Protein AF-A0A1W1YMS5-F1 (afdb_monomer)

Radius of gyration: 21.5 Å; Cα contacts (8 Å, |Δi|>4): 76; chains: 1; bounding box: 49×35×72 Å

Foldseek 3Di:
DDVLLVVLLVVLVVQLVVQLVVQVVVVVVVCVVVVHDDDPVSNVLSNVLSVQSSVLSSVLSVVCPDPVNVVDDPLVSLVVSLVVNLVSQQVSQQVVVVHNDVVSNVVSSVVSVVVSVVVSVVVVVVVVVVVVVVVVVVVVVCCVPVVVVPD

Secondary structure (DSSP, 8-state):
--HHHHHHHHHHHHHHHHHHHHHHHHHHHHHHHH-PPPPHHHHHHHHHHHHHHHHHHHHHHHHTTSHHHHTS-HHHHHHHHHHHHHHHHHHHHHHHTTS--HHHHHHHHHHHHHHHHHHHHHHHHHHHHHHHHHHHHHHHHHHHHSTTS--

Structure (mmCIF, N/CA/C/O backbone):
data_AF-A0A1W1YMS5-F1
#
_entry.id   AF-A0A1W1YMS5-F1
#
loop_
_atom_site.group_PDB
_atom_site.id
_atom_site.type_symbol
_atom_site.label_atom_id
_atom_site.label_alt_id
_atom_site.label_comp_id
_atom_site.label_asym_id
_atom_site.label_entity_id
_atom_site.label_seq_id
_atom_site.pdbx_PDB_ins_code
_atom_site.Cartn_x
_atom_site.Cartn_y
_atom_site.Cartn_z
_atom_site.occupancy
_atom_site.B_iso_or_equiv
_atom_site.auth_seq_id
_atom_site.auth_comp_id
_atom_site.auth_asym_id
_atom_site.auth_atom_id
_atom_site.pdbx_PDB_model_num
ATOM 1 N N . MET A 1 1 ? -15.378 22.369 3.951 1.00 59.41 1 MET A N 1
ATOM 2 C CA . MET A 1 1 ? -14.786 21.009 3.946 1.00 59.41 1 MET A CA 1
ATOM 3 C C . MET A 1 1 ? -14.857 20.444 5.358 1.00 59.41 1 MET A C 1
ATOM 5 O O . MET A 1 1 ? -14.328 21.099 6.248 1.00 59.41 1 MET A O 1
ATOM 9 N N . SER A 1 2 ? -15.550 19.320 5.590 1.00 81.94 2 SER A N 1
ATOM 10 C CA . SER A 1 2 ? -15.732 18.787 6.953 1.00 81.94 2 SER A CA 1
ATOM 11 C C . SER A 1 2 ? -14.390 18.382 7.575 1.00 81.94 2 SER A C 1
ATOM 13 O O . SER A 1 2 ? -13.492 17.909 6.871 1.00 81.94 2 SER A O 1
ATOM 15 N N . ASP A 1 3 ? -14.238 18.533 8.892 1.00 84.00 3 ASP A N 1
ATOM 16 C CA . ASP A 1 3 ? -12.999 18.155 9.593 1.00 84.00 3 ASP A CA 1
ATOM 17 C C . ASP A 1 3 ? -12.674 16.664 9.456 1.00 84.00 3 ASP A C 1
ATOM 19 O O . ASP A 1 3 ? -11.514 16.252 9.499 1.00 84.00 3 ASP A O 1
ATOM 23 N N . MET A 1 4 ? -13.691 15.844 9.199 1.00 78.94 4 MET A N 1
ATOM 24 C CA . MET A 1 4 ? -13.514 14.432 8.881 1.00 78.94 4 MET A CA 1
ATOM 25 C C . MET A 1 4 ? -12.825 14.211 7.534 1.00 78.94 4 MET A C 1
ATOM 27 O O . MET A 1 4 ? -11.921 13.378 7.453 1.00 78.94 4 MET A O 1
ATOM 31 N N . LEU A 1 5 ? -13.209 14.964 6.498 1.00 83.50 5 LEU A N 1
ATOM 32 C CA . LEU A 1 5 ? -12.581 14.860 5.181 1.00 83.50 5 LEU A CA 1
ATOM 33 C C . LEU A 1 5 ? -11.106 15.270 5.259 1.00 83.50 5 LEU A C 1
ATOM 35 O O . LEU A 1 5 ? -10.246 14.559 4.747 1.00 83.50 5 LEU A O 1
ATOM 39 N N . LYS A 1 6 ? -10.806 16.351 5.992 1.00 84.56 6 LYS A N 1
ATOM 40 C CA . LYS A 1 6 ? -9.430 16.807 6.254 1.00 84.56 6 LYS A CA 1
ATOM 41 C C . LYS A 1 6 ? -8.579 15.715 6.906 1.00 84.56 6 LYS A C 1
ATOM 43 O O . LYS A 1 6 ? -7.479 15.443 6.435 1.00 84.56 6 LYS A O 1
ATOM 48 N N . LYS A 1 7 ? -9.093 15.047 7.948 1.00 87.00 7 LYS A N 1
ATOM 49 C CA . LYS A 1 7 ? -8.373 13.958 8.638 1.00 87.00 7 LYS A CA 1
ATOM 50 C C . LYS A 1 7 ? -8.102 12.761 7.722 1.00 87.00 7 LYS A C 1
ATOM 52 O O . LYS A 1 7 ? -7.018 12.186 7.786 1.00 87.00 7 LYS A O 1
ATOM 57 N N . ASN A 1 8 ? -9.059 12.385 6.875 1.00 85.81 8 ASN A N 1
ATOM 58 C CA . ASN A 1 8 ? -8.879 11.268 5.944 1.00 85.81 8 ASN A CA 1
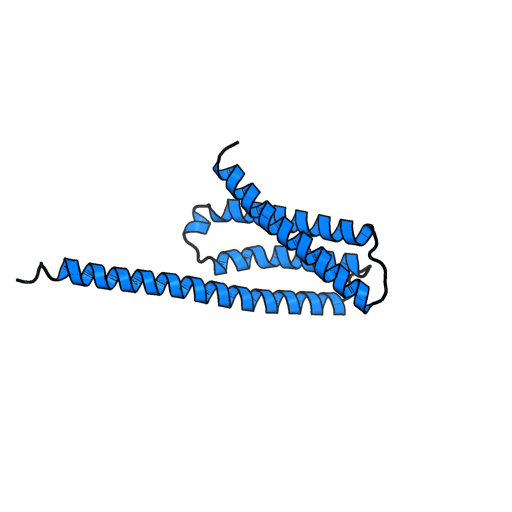ATOM 59 C C . ASN A 1 8 ? -7.871 11.605 4.836 1.00 85.81 8 ASN A C 1
ATOM 61 O O . ASN A 1 8 ? -7.015 10.776 4.538 1.00 85.81 8 ASN A O 1
ATOM 65 N N . ILE A 1 9 ? -7.926 12.823 4.284 1.00 86.12 9 ILE A N 1
ATOM 66 C CA . ILE A 1 9 ? -6.938 13.312 3.311 1.00 86.12 9 ILE A CA 1
ATOM 67 C C . ILE A 1 9 ? -5.541 13.331 3.939 1.00 86.12 9 ILE A C 1
ATOM 69 O O . ILE A 1 9 ? -4.603 12.826 3.334 1.00 86.12 9 ILE A O 1
ATOM 73 N N . ALA A 1 10 ? -5.400 13.841 5.166 1.00 87.38 10 ALA A N 1
ATOM 74 C CA . ALA A 1 10 ? -4.114 13.879 5.858 1.00 87.38 10 ALA A CA 1
ATOM 75 C C . ALA A 1 10 ? -3.524 12.472 6.053 1.00 87.38 10 ALA A C 1
ATOM 77 O O . ALA A 1 10 ? -2.362 12.243 5.733 1.00 87.38 10 ALA A O 1
ATOM 78 N N . ARG A 1 11 ? -4.331 11.504 6.509 1.00 86.25 11 ARG A N 1
ATOM 79 C CA . ARG A 1 11 ? -3.881 10.112 6.677 1.00 86.25 11 ARG A CA 1
ATOM 80 C C . ARG A 1 11 ? -3.485 9.459 5.354 1.00 86.25 11 ARG A C 1
ATOM 82 O O . ARG A 1 11 ? -2.444 8.817 5.292 1.00 86.25 11 ARG A O 1
ATOM 89 N N . ALA A 1 12 ? -4.284 9.636 4.304 1.00 86.62 12 ALA A N 1
ATOM 90 C CA . ALA A 1 12 ? -3.967 9.102 2.983 1.00 86.62 12 ALA A CA 1
ATOM 91 C C . ALA A 1 12 ? -2.703 9.747 2.388 1.00 86.62 12 ALA A C 1
ATOM 93 O O . ALA A 1 12 ? -1.874 9.050 1.812 1.00 86.62 12 ALA A O 1
ATOM 94 N N . SER A 1 13 ? -2.526 11.056 2.589 1.00 84.44 13 SER A N 1
ATOM 95 C CA . SER A 1 13 ? -1.340 11.800 2.157 1.00 84.44 13 SER A CA 1
ATOM 96 C C . SER A 1 13 ? -0.072 11.328 2.872 1.00 84.44 13 SER A C 1
ATOM 98 O O . SER A 1 13 ? 0.964 11.170 2.231 1.00 84.44 13 SER A O 1
ATOM 100 N N . ILE A 1 14 ? -0.150 11.015 4.173 1.00 89.44 14 ILE A N 1
ATOM 101 C CA . ILE A 1 14 ? 0.975 10.421 4.912 1.00 89.44 14 ILE A CA 1
ATOM 102 C C . ILE A 1 14 ? 1.378 9.086 4.281 1.00 89.44 14 ILE A C 1
ATOM 104 O O . ILE A 1 14 ? 2.555 8.882 4.008 1.00 89.44 14 ILE A O 1
ATOM 108 N N . VAL A 1 15 ? 0.416 8.201 3.999 1.00 87.00 15 VAL A N 1
ATOM 109 C CA . VAL A 1 15 ? 0.708 6.905 3.361 1.00 87.00 15 VAL A CA 1
ATOM 110 C C . VAL A 1 15 ? 1.334 7.102 1.980 1.00 87.00 15 VAL A C 1
ATOM 112 O O . VAL A 1 15 ? 2.377 6.518 1.707 1.00 87.00 15 VAL A O 1
ATOM 115 N N . ALA A 1 16 ? 0.762 7.975 1.147 1.00 87.81 16 ALA A N 1
ATOM 116 C CA . ALA A 1 16 ? 1.314 8.300 -0.167 1.00 87.81 16 ALA A CA 1
ATOM 117 C C . ALA A 1 16 ? 2.749 8.845 -0.072 1.00 87.81 16 ALA A C 1
ATOM 119 O O . ALA A 1 16 ? 3.617 8.433 -0.834 1.00 87.81 16 ALA A O 1
ATOM 120 N N . SER A 1 17 ? 3.015 9.723 0.899 1.00 86.81 17 SER A N 1
ATOM 121 C CA . SER A 1 17 ? 4.340 10.309 1.129 1.00 86.81 17 SER A CA 1
ATOM 122 C C . SER A 1 17 ? 5.359 9.261 1.577 1.00 86.81 17 SER A C 1
ATOM 124 O O . SER A 1 17 ? 6.483 9.256 1.087 1.00 86.81 17 SER A O 1
ATOM 126 N N . VAL A 1 18 ? 4.973 8.346 2.474 1.00 89.00 18 VAL A N 1
ATOM 127 C CA . VAL A 1 18 ? 5.843 7.241 2.906 1.00 89.00 18 VAL A CA 1
ATOM 128 C C . VAL A 1 18 ? 6.151 6.310 1.736 1.00 89.00 18 VAL A C 1
ATOM 130 O O . VAL A 1 18 ? 7.314 5.968 1.541 1.00 89.00 18 VAL A O 1
ATOM 133 N N . CYS A 1 19 ? 5.149 5.944 0.931 1.00 87.06 19 CYS A N 1
ATOM 134 C CA . CYS A 1 19 ? 5.353 5.136 -0.273 1.00 87.06 19 CYS A CA 1
ATOM 135 C C . CYS A 1 19 ? 6.286 5.830 -1.271 1.00 87.06 19 CYS A C 1
ATOM 137 O O . CYS A 1 19 ? 7.193 5.190 -1.791 1.00 87.06 19 CYS A O 1
ATOM 139 N N . PHE A 1 20 ? 6.125 7.138 -1.471 1.00 87.69 20 PHE A N 1
ATOM 140 C CA . PHE A 1 20 ? 6.968 7.919 -2.371 1.00 87.69 20 PHE A CA 1
ATOM 141 C C . PHE A 1 20 ? 8.428 7.957 -1.910 1.00 87.69 20 PHE A C 1
ATOM 143 O O . PHE A 1 20 ? 9.337 7.665 -2.686 1.00 87.69 20 PHE A O 1
ATOM 150 N N . ILE A 1 21 ? 8.660 8.263 -0.629 1.00 89.44 21 ILE A N 1
ATOM 151 C CA . ILE A 1 21 ? 10.007 8.303 -0.044 1.00 89.44 21 ILE A CA 1
ATOM 152 C C . ILE A 1 21 ? 10.651 6.915 -0.091 1.00 89.44 21 ILE A C 1
ATOM 154 O O . ILE A 1 21 ? 11.800 6.790 -0.511 1.00 89.44 21 ILE A O 1
ATOM 158 N N . ALA A 1 22 ? 9.916 5.870 0.296 1.00 87.00 22 ALA A N 1
ATOM 159 C CA . ALA A 1 22 ? 10.401 4.497 0.223 1.00 87.00 22 ALA A CA 1
ATOM 160 C C . ALA A 1 22 ? 10.746 4.108 -1.221 1.00 87.00 22 ALA A C 1
ATOM 162 O O . ALA A 1 22 ? 11.812 3.547 -1.456 1.00 87.00 22 ALA A O 1
ATOM 163 N N . GLY A 1 23 ? 9.898 4.469 -2.188 1.00 85.69 23 GLY A N 1
ATOM 164 C CA . GLY A 1 23 ? 10.136 4.247 -3.612 1.00 85.69 23 GLY A CA 1
ATOM 165 C C . GLY A 1 23 ? 11.437 4.891 -4.090 1.00 85.69 23 GLY A C 1
ATOM 166 O O . GLY A 1 23 ? 12.264 4.206 -4.685 1.00 85.69 23 GLY A O 1
ATOM 167 N N . ILE A 1 24 ? 11.682 6.163 -3.753 1.00 86.56 24 ILE A N 1
ATOM 168 C CA . ILE A 1 24 ? 12.945 6.852 -4.077 1.00 86.56 24 ILE A CA 1
ATOM 169 C C . ILE A 1 24 ? 14.147 6.135 -3.453 1.00 86.56 24 ILE A C 1
ATOM 171 O O . ILE A 1 24 ? 15.164 5.952 -4.124 1.00 86.56 24 ILE A O 1
ATOM 175 N N . ILE A 1 25 ? 14.049 5.721 -2.186 1.00 86.88 25 ILE A N 1
ATOM 176 C CA . ILE A 1 25 ? 15.134 5.014 -1.491 1.00 86.88 25 ILE A CA 1
ATOM 177 C C . ILE A 1 25 ? 15.435 3.685 -2.191 1.00 86.88 25 ILE A C 1
ATOM 179 O O . ILE A 1 25 ? 16.593 3.423 -2.513 1.00 86.88 25 ILE A O 1
ATOM 183 N N . PHE A 1 26 ? 14.416 2.873 -2.481 1.00 84.06 26 PHE A N 1
ATOM 184 C CA . PHE A 1 26 ? 14.600 1.593 -3.167 1.00 84.06 26 PHE A CA 1
ATOM 185 C C . PHE A 1 26 ? 15.175 1.770 -4.574 1.00 84.06 26 PHE A C 1
ATOM 187 O O . PHE A 1 26 ? 16.096 1.043 -4.943 1.00 84.06 26 PHE A O 1
ATOM 194 N N . PHE A 1 27 ? 14.714 2.775 -5.323 1.00 83.44 27 PHE A N 1
ATOM 195 C CA . PHE A 1 27 ? 15.287 3.117 -6.626 1.00 83.44 27 PHE A CA 1
ATOM 196 C C . PHE A 1 27 ? 16.743 3.549 -6.538 1.00 83.44 27 PHE A C 1
ATOM 198 O O . PHE A 1 27 ? 17.555 3.144 -7.365 1.00 83.44 27 PHE A O 1
ATOM 205 N N . SER A 1 28 ? 17.085 4.346 -5.529 1.00 83.56 28 SER A N 1
ATOM 206 C CA . SER A 1 28 ? 18.460 4.800 -5.308 1.00 83.56 28 SER A CA 1
ATOM 207 C C . SER A 1 28 ? 19.383 3.637 -4.966 1.00 83.56 28 SER A C 1
ATOM 209 O O . SER A 1 28 ? 20.485 3.556 -5.498 1.00 83.56 28 SER A O 1
ATOM 211 N N . ILE A 1 29 ? 18.922 2.697 -4.139 1.00 85.19 29 ILE A N 1
ATOM 212 C CA . ILE A 1 29 ? 19.676 1.479 -3.824 1.00 85.19 29 ILE A CA 1
ATOM 213 C C . ILE A 1 29 ? 19.846 0.610 -5.078 1.00 85.19 29 ILE A C 1
ATOM 215 O O . ILE A 1 29 ? 20.959 0.175 -5.357 1.00 85.19 29 ILE A O 1
ATOM 219 N N . GLY A 1 30 ? 18.783 0.395 -5.859 1.00 81.25 30 GLY A N 1
ATOM 220 C CA . GLY A 1 30 ? 18.856 -0.373 -7.109 1.00 81.25 30 GLY A CA 1
ATOM 221 C C . GLY A 1 30 ? 19.802 0.257 -8.135 1.00 81.25 30 GLY A C 1
ATOM 222 O O . GLY A 1 30 ? 20.652 -0.421 -8.697 1.00 81.25 30 GLY A O 1
ATOM 223 N N . SER A 1 31 ? 19.735 1.580 -8.294 1.00 84.00 31 SER A N 1
ATOM 224 C CA . SER A 1 31 ? 20.632 2.367 -9.148 1.00 84.00 31 SER A CA 1
ATOM 225 C C . SER A 1 31 ? 22.108 2.209 -8.762 1.00 84.00 31 SER A C 1
ATOM 227 O O . SER A 1 31 ? 22.957 2.074 -9.642 1.00 84.00 31 SER A O 1
ATOM 229 N N . LEU A 1 32 ? 22.421 2.166 -7.461 1.00 85.44 32 LEU A N 1
ATOM 230 C CA . LEU A 1 32 ? 23.783 1.925 -6.973 1.00 85.44 32 LEU A CA 1
ATOM 231 C C . LEU A 1 32 ? 24.284 0.506 -7.277 1.00 85.44 32 LEU A C 1
ATOM 233 O O . LEU A 1 32 ? 25.478 0.331 -7.508 1.00 85.44 32 LEU A O 1
ATOM 237 N N . ILE A 1 33 ? 23.396 -0.491 -7.265 1.00 85.50 33 ILE A N 1
ATOM 238 C CA . ILE A 1 33 ? 23.741 -1.893 -7.541 1.00 85.50 33 ILE A CA 1
ATOM 239 C C . ILE A 1 33 ? 23.948 -2.112 -9.043 1.00 85.50 33 ILE A C 1
ATOM 241 O O . ILE A 1 33 ? 24.951 -2.696 -9.446 1.00 85.50 33 ILE A O 1
ATOM 245 N N . ASP A 1 34 ? 23.029 -1.609 -9.86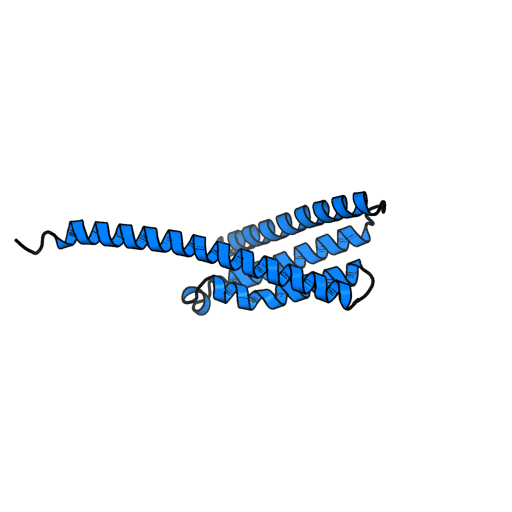5 1.00 81.19 34 ASP A N 1
ATOM 246 C CA . ASP A 1 34 ? 23.033 -1.835 -11.313 1.00 81.19 34 ASP A CA 1
ATOM 247 C C . ASP A 1 34 ? 23.935 -0.847 -12.073 1.00 81.19 34 ASP A C 1
ATOM 249 O O . ASP A 1 34 ? 24.144 -0.988 -13.277 1.00 81.19 34 ASP A O 1
ATOM 253 N N . GLY A 1 35 ? 24.447 0.187 -11.395 1.00 78.56 35 GLY A N 1
ATOM 254 C CA . GLY A 1 35 ? 25.279 1.242 -11.985 1.00 78.56 35 GLY A CA 1
ATOM 255 C C . GLY A 1 35 ? 24.534 2.179 -12.944 1.00 78.56 35 GLY A C 1
ATOM 256 O O . GLY A 1 35 ? 25.151 3.040 -13.572 1.00 78.56 35 GLY A O 1
ATOM 257 N N . ASN A 1 36 ? 23.212 2.034 -13.064 1.00 81.62 36 ASN A N 1
ATOM 258 C CA . ASN A 1 36 ? 22.372 2.824 -13.958 1.00 81.62 36 ASN A CA 1
ATOM 259 C C . ASN A 1 36 ? 21.864 4.087 -13.265 1.00 81.62 36 ASN A C 1
ATOM 261 O O . ASN A 1 36 ? 21.399 4.036 -12.130 1.00 81.62 36 ASN A O 1
ATOM 265 N N . LEU A 1 37 ? 21.882 5.221 -13.966 1.00 80.81 37 LEU A N 1
ATOM 266 C CA . LEU A 1 37 ? 21.316 6.475 -13.465 1.00 80.81 37 LEU A CA 1
ATOM 267 C C . LEU A 1 37 ? 19.785 6.401 -13.392 1.00 80.81 37 LEU A C 1
ATOM 269 O O . LEU A 1 37 ? 19.134 5.916 -14.319 1.00 80.81 37 LEU A O 1
ATOM 273 N N . ILE A 1 38 ? 19.211 6.953 -12.320 1.00 80.88 38 ILE A N 1
ATOM 274 C CA . ILE A 1 38 ? 17.759 7.116 -12.195 1.00 80.88 38 ILE A CA 1
ATOM 275 C C . ILE A 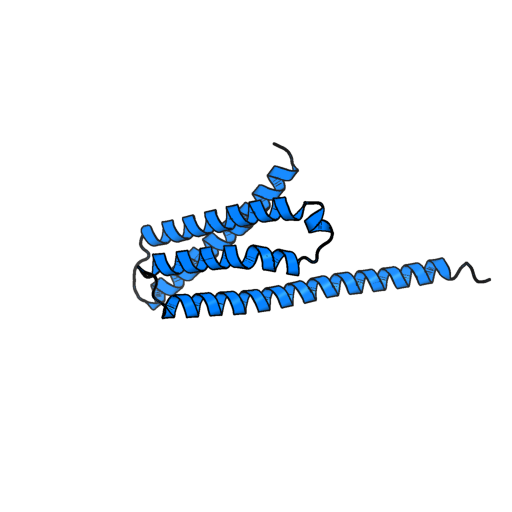1 38 ? 17.273 8.065 -13.292 1.00 80.88 38 ILE A C 1
ATOM 277 O O . ILE A 1 38 ? 17.688 9.224 -13.365 1.00 80.88 38 ILE A O 1
ATOM 281 N N . THR A 1 39 ? 16.362 7.584 -14.132 1.00 83.44 39 THR A N 1
ATOM 282 C CA . THR A 1 39 ? 15.776 8.398 -15.200 1.00 83.44 39 THR A CA 1
ATOM 283 C C . THR A 1 39 ? 14.556 9.178 -14.696 1.00 83.44 39 THR A C 1
ATOM 285 O O . THR A 1 39 ? 13.833 8.715 -13.808 1.00 83.44 39 THR A O 1
ATOM 288 N N . PRO A 1 40 ? 14.239 10.346 -15.286 1.00 84.00 40 PRO A N 1
ATOM 289 C CA . PRO A 1 40 ? 13.033 11.099 -14.934 1.00 84.00 40 PRO A CA 1
ATOM 290 C C . PRO A 1 40 ? 11.734 10.290 -15.078 1.00 84.00 40 PRO A C 1
ATOM 292 O O . PRO A 1 40 ? 10.790 10.498 -14.320 1.00 84.00 40 PRO A O 1
ATOM 295 N N . GLN A 1 41 ? 11.694 9.343 -16.020 1.00 84.75 41 GLN A N 1
ATOM 296 C CA . GLN A 1 41 ? 10.546 8.460 -16.232 1.00 84.75 41 GLN A CA 1
ATOM 297 C C . GLN A 1 41 ? 10.289 7.553 -15.022 1.00 84.75 41 GLN A C 1
ATOM 299 O O . GLN A 1 41 ? 9.143 7.414 -14.603 1.00 84.75 41 GLN A O 1
ATOM 304 N N . GLN A 1 42 ? 11.339 7.001 -14.409 1.00 82.81 42 GLN A N 1
ATOM 305 C CA . GLN A 1 42 ? 11.213 6.165 -13.210 1.00 82.81 42 GLN A CA 1
ATOM 306 C C . GLN A 1 42 ? 10.648 6.962 -12.026 1.00 82.81 42 GLN A C 1
ATOM 308 O O . GLN A 1 42 ? 9.753 6.484 -11.335 1.00 82.81 42 GLN A O 1
ATOM 313 N N . ASN A 1 43 ? 11.074 8.217 -11.848 1.00 84.44 43 ASN A N 1
ATOM 314 C CA . ASN A 1 43 ? 10.520 9.097 -10.812 1.00 84.44 43 ASN A CA 1
ATOM 315 C C . ASN A 1 43 ? 9.033 9.417 -11.040 1.00 84.44 43 ASN A C 1
ATOM 317 O O . ASN A 1 43 ? 8.263 9.477 -10.081 1.00 84.44 43 ASN A O 1
ATOM 321 N N . LEU A 1 44 ? 8.610 9.596 -12.297 1.00 88.19 44 LEU A N 1
ATOM 322 C CA . LEU A 1 44 ? 7.194 9.781 -12.628 1.00 88.19 44 LEU A CA 1
ATOM 323 C C . LEU A 1 44 ? 6.365 8.525 -12.335 1.00 88.19 44 LEU A C 1
ATOM 325 O O . LEU A 1 44 ? 5.234 8.654 -11.869 1.00 88.19 44 LEU A O 1
ATOM 329 N N . LEU A 1 45 ? 6.921 7.330 -12.554 1.00 87.50 45 LEU A N 1
ATOM 330 C CA . LEU A 1 45 ? 6.262 6.071 -12.194 1.00 87.50 45 LEU A CA 1
ATOM 331 C C . LEU A 1 45 ? 6.093 5.941 -10.676 1.00 87.50 45 LEU A C 1
ATOM 333 O O . LEU A 1 45 ? 4.987 5.662 -10.221 1.00 87.50 45 LEU A O 1
ATOM 337 N N . VAL A 1 46 ? 7.139 6.228 -9.893 1.00 87.69 46 VAL A N 1
ATOM 338 C CA . VAL A 1 46 ? 7.075 6.220 -8.417 1.00 87.69 46 VAL A CA 1
ATOM 339 C C . VAL A 1 46 ? 6.057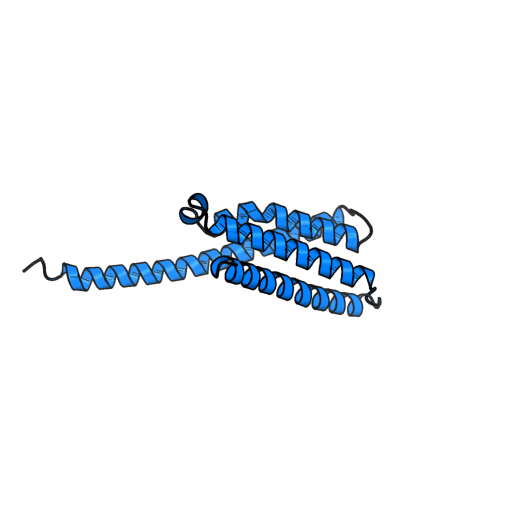 7.244 -7.900 1.00 87.69 46 VAL A C 1
ATOM 341 O O . VAL A 1 46 ? 5.290 6.961 -6.975 1.00 87.69 46 VAL A O 1
ATOM 344 N N . LEU A 1 47 ? 5.996 8.431 -8.514 1.00 89.56 47 LEU A N 1
ATOM 345 C CA . LEU A 1 47 ? 4.983 9.435 -8.188 1.00 89.56 47 LEU A CA 1
ATOM 346 C C . LEU A 1 47 ? 3.568 8.931 -8.507 1.00 89.56 47 LEU A C 1
ATOM 348 O O . LEU A 1 47 ? 2.676 9.038 -7.665 1.00 89.56 47 LEU A O 1
ATOM 352 N N . GLY A 1 48 ? 3.363 8.371 -9.702 1.00 89.94 48 GLY A N 1
ATOM 353 C CA . GLY A 1 48 ? 2.076 7.829 -10.139 1.00 89.94 48 GLY A CA 1
ATOM 354 C C . GLY A 1 48 ? 1.580 6.699 -9.238 1.00 89.94 48 GLY A C 1
ATOM 355 O O . GLY A 1 48 ? 0.423 6.712 -8.816 1.00 89.94 48 GLY A O 1
ATOM 356 N N . GLU A 1 49 ? 2.467 5.774 -8.870 1.00 90.88 49 GLU A N 1
ATOM 357 C CA . GLU A 1 49 ? 2.188 4.713 -7.902 1.00 90.88 49 GLU A CA 1
ATOM 358 C C . GLU A 1 49 ? 1.777 5.294 -6.545 1.00 90.88 49 GLU A C 1
ATOM 360 O O . GLU A 1 49 ? 0.749 4.911 -5.985 1.00 90.88 49 GLU A O 1
ATOM 365 N N . SER A 1 50 ? 2.535 6.264 -6.033 1.00 90.19 50 SER A N 1
ATOM 366 C CA . SER A 1 50 ? 2.267 6.880 -4.729 1.00 90.19 50 SER A CA 1
ATOM 367 C C . SER A 1 50 ? 0.912 7.586 -4.696 1.00 90.19 50 SER A C 1
ATOM 369 O O . SER A 1 50 ? 0.178 7.487 -3.709 1.00 90.19 50 SER A O 1
ATOM 371 N N . VAL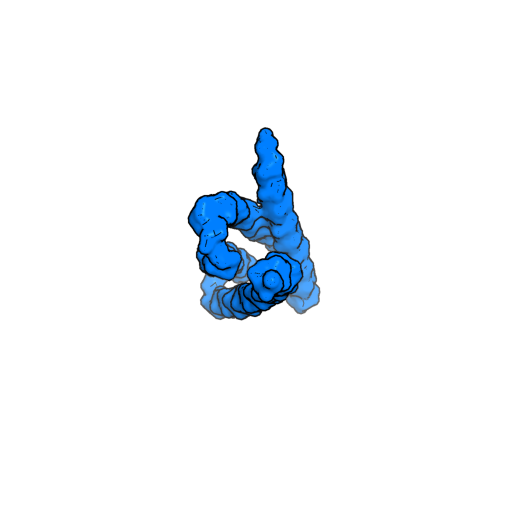 A 1 51 ? 0.539 8.250 -5.793 1.00 91.50 51 VAL A N 1
ATOM 372 C CA . VAL A 1 51 ? -0.792 8.843 -5.963 1.00 91.50 51 VAL A CA 1
ATOM 373 C C . VAL A 1 51 ? -1.865 7.755 -6.009 1.00 91.50 51 VAL A C 1
ATOM 375 O O . VAL A 1 51 ? -2.853 7.867 -5.287 1.00 91.50 51 VAL A O 1
ATOM 378 N N . ALA A 1 52 ? -1.672 6.681 -6.779 1.00 91.81 52 ALA A N 1
ATOM 379 C CA . ALA A 1 52 ? -2.633 5.581 -6.876 1.00 91.81 52 ALA A CA 1
ATOM 380 C C . ALA A 1 52 ? -2.871 4.896 -5.517 1.00 91.81 52 ALA A C 1
ATOM 382 O O . ALA A 1 52 ? -4.019 4.711 -5.101 1.00 91.81 52 ALA A O 1
ATOM 383 N N . VAL A 1 53 ? -1.798 4.594 -4.782 1.00 91.75 53 VAL A N 1
ATOM 384 C CA . VAL A 1 53 ? -1.852 4.044 -3.419 1.00 91.75 53 VAL A CA 1
ATOM 385 C C . VAL A 1 53 ? -2.526 5.028 -2.463 1.00 91.75 53 VAL A C 1
ATOM 387 O O . VAL A 1 53 ? -3.363 4.621 -1.652 1.00 91.75 53 VAL A O 1
ATOM 390 N N . GLY A 1 54 ? -2.216 6.322 -2.569 1.00 89.38 54 GLY A N 1
ATOM 391 C CA . GLY A 1 54 ? -2.847 7.385 -1.789 1.00 89.38 54 GLY A CA 1
ATOM 392 C C . GLY A 1 54 ? -4.355 7.465 -2.016 1.00 89.38 54 GLY A C 1
ATOM 393 O O . GLY A 1 54 ? -5.129 7.450 -1.056 1.00 89.38 54 GLY A O 1
ATOM 394 N N . THR A 1 55 ? -4.794 7.479 -3.275 1.00 91.88 55 THR A N 1
ATOM 395 C CA . THR A 1 55 ? -6.213 7.492 -3.654 1.00 91.88 55 THR A CA 1
ATOM 396 C C . THR A 1 55 ? -6.930 6.240 -3.163 1.00 91.88 55 THR A C 1
ATOM 398 O O . THR A 1 55 ? -7.994 6.346 -2.550 1.00 91.88 55 THR A O 1
ATOM 401 N N . LEU A 1 56 ? -6.345 5.057 -3.360 1.00 92.62 56 LEU A N 1
ATOM 402 C CA . LEU A 1 56 ? -6.931 3.803 -2.892 1.00 92.62 56 LEU A CA 1
ATOM 403 C C . LEU A 1 56 ? -7.054 3.777 -1.361 1.00 92.62 56 LEU A C 1
ATOM 405 O O . LEU A 1 56 ? -8.091 3.392 -0.820 1.00 92.62 56 LEU A O 1
ATOM 409 N N . THR A 1 57 ? -6.033 4.264 -0.658 1.00 90.88 57 THR A N 1
ATOM 410 C CA . THR A 1 57 ? -6.038 4.388 0.805 1.00 90.88 57 THR A CA 1
ATOM 411 C C . THR A 1 57 ? -7.091 5.386 1.280 1.00 90.88 57 THR A C 1
ATOM 413 O O . THR A 1 57 ? -7.789 5.132 2.260 1.00 90.88 57 THR A O 1
ATOM 416 N N . PHE A 1 58 ? -7.271 6.499 0.572 1.00 90.06 58 PHE A N 1
ATOM 417 C CA . PHE A 1 58 ? -8.335 7.454 0.861 1.00 90.06 58 PHE A CA 1
ATOM 418 C C . PHE A 1 58 ? -9.728 6.823 0.707 1.00 90.06 58 PHE A C 1
ATOM 420 O O . PHE A 1 58 ? -10.550 6.935 1.620 1.00 90.06 58 PHE A O 1
ATOM 427 N N . LEU A 1 59 ? -9.981 6.113 -0.398 1.00 89.88 59 LEU A N 1
ATOM 428 C CA . LEU A 1 59 ? -11.242 5.396 -0.630 1.00 89.88 59 LEU A CA 1
ATOM 429 C C . LEU A 1 59 ? -11.497 4.348 0.454 1.00 89.88 59 LEU A C 1
ATOM 431 O O . LEU A 1 59 ? -12.598 4.263 1.004 1.00 89.88 59 LEU A O 1
ATOM 435 N N . ARG A 1 60 ? -10.457 3.603 0.824 1.00 89.25 60 ARG A N 1
ATOM 436 C CA . ARG A 1 60 ? -10.513 2.655 1.928 1.00 89.25 60 ARG A CA 1
ATOM 437 C C . ARG A 1 60 ? -10.909 3.329 3.241 1.00 89.25 60 ARG A C 1
ATOM 439 O O . ARG A 1 60 ? -11.809 2.839 3.912 1.00 89.25 60 ARG A O 1
ATOM 446 N N . LEU A 1 61 ? -10.294 4.458 3.596 1.00 87.88 61 LEU A N 1
ATOM 447 C CA . LEU A 1 61 ? -10.609 5.193 4.828 1.00 87.88 61 LEU A CA 1
ATOM 448 C C . LEU A 1 61 ? -12.049 5.727 4.859 1.00 87.88 61 LEU A C 1
ATOM 450 O O . LEU A 1 61 ? -12.612 5.907 5.942 1.00 87.88 61 LEU A O 1
ATOM 454 N N . LEU A 1 62 ? -12.653 5.993 3.697 1.00 86.56 62 LEU A N 1
ATOM 455 C CA . LEU A 1 62 ? -14.077 6.321 3.602 1.00 86.56 62 LEU A CA 1
ATOM 456 C C . LEU A 1 62 ? -14.951 5.088 3.865 1.00 86.56 62 LEU A C 1
ATOM 458 O O . LEU A 1 62 ? -15.893 5.166 4.655 1.00 86.56 62 LEU A O 1
ATOM 462 N N . ILE A 1 63 ? -14.613 3.945 3.262 1.00 85.88 63 ILE A N 1
ATOM 463 C CA . ILE A 1 63 ? -15.346 2.681 3.431 1.00 85.88 63 ILE A CA 1
ATOM 464 C C . ILE A 1 63 ? -15.211 2.141 4.858 1.00 85.88 63 ILE A C 1
ATOM 466 O O . ILE A 1 63 ? -16.190 1.635 5.408 1.00 85.88 63 ILE A O 1
ATOM 470 N N . ASP A 1 64 ? -14.051 2.313 5.494 1.00 82.81 64 ASP A N 1
ATOM 471 C CA . ASP A 1 64 ? -13.772 1.881 6.868 1.00 82.81 64 ASP A CA 1
ATOM 472 C C . ASP A 1 64 ? -14.720 2.506 7.907 1.00 82.81 64 ASP A C 1
ATOM 474 O O . ASP A 1 64 ? -14.891 1.952 8.992 1.00 82.81 64 ASP A O 1
ATOM 478 N N . ARG A 1 65 ? -15.371 3.628 7.574 1.00 77.44 65 ARG A N 1
ATOM 479 C CA . ARG A 1 65 ? -16.371 4.297 8.424 1.00 77.44 65 ARG A CA 1
ATOM 480 C C . ARG A 1 65 ? -17.818 3.924 8.104 1.00 77.44 65 ARG A C 1
ATOM 482 O O . ARG A 1 65 ? -18.734 4.420 8.757 1.00 77.44 65 ARG A O 1
ATOM 489 N N . SER A 1 66 ? -18.049 3.091 7.095 1.00 82.75 66 SER A N 1
ATOM 490 C CA . SER A 1 66 ? -19.390 2.602 6.778 1.00 82.75 66 SER A CA 1
ATOM 491 C C . SER A 1 66 ? -19.933 1.714 7.903 1.00 82.75 66 SER A C 1
ATOM 493 O O . SER A 1 66 ? -19.176 1.061 8.624 1.00 82.75 66 SER A O 1
ATOM 495 N N . ARG A 1 67 ? -21.268 1.630 8.021 1.00 79.88 67 ARG A N 1
ATOM 496 C CA . ARG A 1 67 ? -21.932 0.730 8.986 1.00 79.88 67 ARG A CA 1
ATOM 497 C C . ARG A 1 67 ? -21.479 -0.723 8.827 1.00 79.88 67 ARG A C 1
ATOM 499 O O . ARG A 1 67 ? -21.347 -1.437 9.812 1.00 79.88 67 ARG A O 1
ATOM 506 N N . TRP A 1 68 ? -21.195 -1.134 7.592 1.00 81.00 68 TRP A N 1
ATOM 507 C CA . TRP A 1 68 ? -20.662 -2.458 7.297 1.00 81.00 68 TRP A CA 1
ATOM 508 C C . TRP A 1 68 ? -19.269 -2.659 7.919 1.00 81.00 68 TRP A C 1
ATOM 510 O O . TRP A 1 68 ? -19.055 -3.638 8.633 1.00 81.00 68 TRP A O 1
ATOM 520 N N . ALA A 1 69 ? -18.348 -1.712 7.729 1.00 79.38 69 ALA A N 1
ATOM 521 C CA . ALA A 1 69 ? -16.953 -1.843 8.155 1.00 79.38 69 ALA A CA 1
ATOM 522 C C . ALA A 1 69 ? -16.728 -1.749 9.674 1.00 79.38 69 ALA A C 1
ATOM 524 O O . ALA A 1 69 ? -15.711 -2.246 10.161 1.00 79.38 69 ALA A O 1
ATOM 525 N N . LEU A 1 70 ? -17.653 -1.135 10.419 1.00 79.19 70 LEU A N 1
ATOM 526 C CA . LEU A 1 70 ? -17.590 -1.049 11.885 1.00 79.19 70 LEU A CA 1
ATOM 527 C C . LEU A 1 70 ? -17.784 -2.410 12.567 1.00 79.19 70 LEU A C 1
ATOM 529 O O . LEU A 1 70 ? -17.221 -2.652 13.626 1.00 79.19 70 LEU A O 1
ATOM 533 N N . SER A 1 71 ? -18.546 -3.310 11.944 1.00 78.38 71 SER A N 1
ATOM 534 C CA . SER A 1 71 ? -18.854 -4.642 12.487 1.00 78.38 71 SER A CA 1
ATOM 535 C C . SER A 1 71 ? -17.814 -5.717 12.147 1.00 78.38 71 SER A C 1
ATOM 537 O O . SER A 1 71 ? -17.986 -6.883 12.501 1.00 78.38 71 SER A O 1
ATOM 539 N N . ARG A 1 72 ? -16.760 -5.365 11.396 1.00 79.69 72 ARG A N 1
ATOM 540 C CA . ARG A 1 72 ? -15.836 -6.335 10.795 1.00 79.69 72 ARG A CA 1
ATOM 541 C C . ARG A 1 72 ? -14.405 -6.169 11.314 1.00 79.69 72 ARG A C 1
ATOM 543 O O . ARG A 1 72 ? -13.938 -5.036 11.440 1.00 79.69 72 ARG A O 1
ATOM 550 N N . PRO A 1 73 ? -13.669 -7.279 11.529 1.00 80.69 73 PRO A N 1
ATOM 551 C CA . PRO A 1 73 ? -12.266 -7.225 11.926 1.00 80.69 73 PRO A CA 1
ATOM 552 C C . PRO A 1 73 ? -11.418 -6.449 10.916 1.00 80.69 73 PRO A C 1
ATOM 554 O O . PRO A 1 73 ? -11.624 -6.552 9.704 1.00 80.69 73 PRO A O 1
ATOM 557 N N . HIS A 1 74 ? -10.412 -5.723 11.404 1.00 79.00 74 HIS A N 1
ATOM 558 C CA . HIS A 1 74 ? -9.509 -4.942 10.554 1.00 79.00 74 HIS A CA 1
ATOM 559 C C . HIS A 1 74 ? -8.801 -5.801 9.489 1.00 79.00 74 HIS A C 1
ATOM 561 O O . HIS A 1 74 ? -8.644 -5.373 8.346 1.00 79.00 74 HIS A O 1
ATOM 567 N N . VAL A 1 75 ? -8.443 -7.040 9.843 1.00 81.94 75 VAL A N 1
ATOM 568 C CA . VAL A 1 75 ? -7.803 -8.009 8.938 1.00 81.94 75 VAL A CA 1
ATOM 569 C C . VAL A 1 75 ? -8.688 -8.309 7.724 1.00 81.94 75 VAL A C 1
ATOM 571 O O . VAL A 1 75 ? -8.221 -8.228 6.594 1.00 81.94 75 VAL A O 1
ATOM 574 N N . LEU A 1 76 ? -9.989 -8.559 7.917 1.00 82.62 76 LEU A N 1
ATOM 575 C CA . LEU A 1 76 ? -10.906 -8.856 6.808 1.00 82.62 76 LEU A CA 1
ATOM 576 C C . LEU A 1 76 ? -10.993 -7.689 5.815 1.00 82.62 76 LEU A C 1
ATOM 578 O O . LEU A 1 76 ? -11.018 -7.887 4.602 1.00 82.62 76 LEU A O 1
ATOM 582 N N . LYS A 1 77 ? -10.993 -6.459 6.335 1.00 84.94 77 LYS A N 1
ATOM 583 C CA . LYS A 1 77 ? -11.024 -5.247 5.512 1.00 84.94 77 LYS A CA 1
ATOM 584 C C . LYS A 1 77 ? -9.737 -5.109 4.701 1.00 84.94 77 LYS A C 1
ATOM 586 O O . LYS A 1 77 ? -9.810 -4.844 3.508 1.00 84.94 77 LYS A O 1
ATOM 591 N N . ASN A 1 78 ? -8.576 -5.383 5.302 1.00 85.88 78 ASN A N 1
ATOM 592 C CA . ASN A 1 78 ? -7.300 -5.433 4.581 1.00 85.88 78 ASN A CA 1
ATOM 593 C C . ASN A 1 78 ? -7.333 -6.418 3.401 1.00 85.88 78 ASN A C 1
ATOM 595 O O . ASN A 1 78 ? -6.877 -6.064 2.318 1.00 85.88 78 ASN A O 1
ATOM 599 N N . PHE A 1 79 ? -7.895 -7.617 3.585 1.00 88.06 79 PHE A N 1
ATOM 600 C CA . PHE A 1 79 ? -7.978 -8.636 2.530 1.00 88.06 79 PHE A CA 1
ATOM 601 C C . PHE A 1 79 ? -8.831 -8.213 1.328 1.00 88.06 79 PHE A C 1
ATOM 603 O O . PHE A 1 79 ? -8.525 -8.609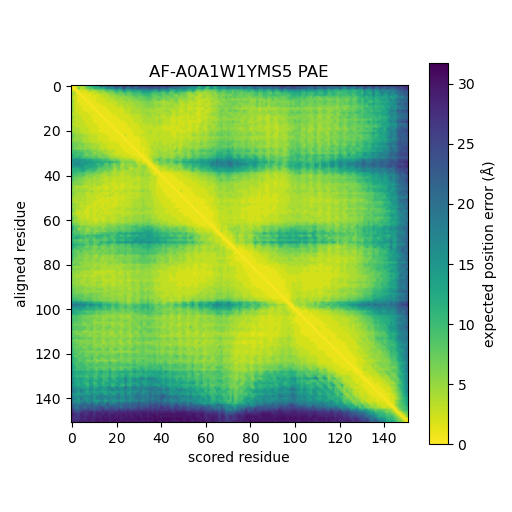 0.211 1.00 88.06 79 PHE A O 1
ATOM 610 N N . ILE A 1 80 ? -9.858 -7.383 1.522 1.00 89.44 80 ILE A N 1
ATOM 611 C CA . ILE A 1 80 ? -10.690 -6.882 0.414 1.00 89.44 80 ILE A CA 1
ATOM 612 C C . ILE A 1 80 ? -9.934 -5.859 -0.434 1.00 89.44 80 ILE A C 1
ATOM 614 O O . ILE A 1 80 ? -10.091 -5.830 -1.651 1.00 89.44 80 ILE A O 1
ATOM 618 N N . PHE A 1 81 ? -9.101 -5.027 0.195 1.00 88.88 81 PHE A N 1
ATOM 619 C CA . PHE A 1 81 ? -8.304 -4.035 -0.527 1.00 88.88 81 PHE A CA 1
ATOM 620 C C . PHE A 1 81 ? -6.990 -4.604 -1.082 1.00 88.88 81 PHE A C 1
ATOM 622 O O . PHE A 1 81 ? -6.424 -4.024 -2.006 1.00 88.88 81 PHE A O 1
ATOM 629 N N . ALA A 1 82 ? -6.513 -5.740 -0.565 1.00 90.44 82 ALA A N 1
ATOM 630 C CA . ALA A 1 82 ? -5.249 -6.356 -0.968 1.00 90.44 82 ALA A CA 1
ATOM 631 C C . ALA A 1 82 ? -5.123 -6.624 -2.481 1.00 90.44 82 ALA A C 1
ATOM 633 O O . ALA A 1 82 ? -4.076 -6.276 -3.026 1.00 90.44 82 ALA A O 1
ATOM 634 N N . PRO A 1 83 ? -6.146 -7.142 -3.196 1.00 92.62 83 PRO A N 1
ATOM 635 C CA . PRO A 1 83 ? -6.066 -7.333 -4.643 1.00 92.62 83 PRO A CA 1
ATOM 636 C C . PRO A 1 83 ? -5.811 -6.031 -5.405 1.00 92.62 83 PRO A C 1
ATOM 638 O O . PRO A 1 83 ? -5.063 -6.029 -6.374 1.00 92.62 83 PRO A O 1
ATOM 641 N N . PHE A 1 84 ? -6.378 -4.910 -4.954 1.00 92.94 84 PHE A N 1
ATOM 642 C CA . PHE A 1 84 ? -6.171 -3.615 -5.605 1.00 92.94 84 PHE A CA 1
ATOM 643 C C . PHE A 1 84 ? -4.738 -3.113 -5.410 1.00 92.94 84 PHE A C 1
ATOM 645 O O . PHE A 1 84 ? -4.120 -2.649 -6.365 1.00 92.94 84 PHE A O 1
ATOM 652 N N . TYR A 1 85 ? -4.183 -3.260 -4.203 1.00 90.69 85 TYR A N 1
ATOM 653 C CA . TYR A 1 85 ? -2.773 -2.946 -3.951 1.00 90.69 85 TYR A CA 1
ATOM 654 C C . TYR A 1 85 ? -1.833 -3.864 -4.744 1.00 90.69 85 TYR A C 1
ATOM 656 O O . TYR A 1 85 ? -0.843 -3.387 -5.291 1.00 90.69 85 TYR A O 1
ATOM 664 N N . LEU A 1 86 ? -2.166 -5.154 -4.864 1.00 91.75 86 LEU A N 1
ATOM 665 C CA . LEU A 1 86 ? -1.408 -6.105 -5.675 1.00 91.75 86 LEU A CA 1
ATOM 666 C C . LEU A 1 86 ? -1.415 -5.705 -7.154 1.00 91.75 86 LEU A C 1
ATOM 668 O O . LEU A 1 86 ? -0.364 -5.698 -7.783 1.00 91.75 86 LEU A O 1
ATOM 672 N N . VAL A 1 87 ? -2.574 -5.338 -7.709 1.00 92.94 87 VAL A N 1
ATOM 673 C CA . VAL A 1 87 ? -2.676 -4.880 -9.104 1.00 92.94 87 VAL A CA 1
ATOM 674 C C . VAL A 1 87 ? -1.812 -3.645 -9.335 1.00 92.94 87 VAL A C 1
ATOM 676 O O . VAL A 1 87 ? -1.080 -3.613 -10.319 1.00 92.94 87 VAL A O 1
ATOM 679 N N . ILE A 1 88 ? -1.847 -2.662 -8.427 1.00 91.38 88 ILE A N 1
ATOM 680 C CA . ILE A 1 88 ? -0.984 -1.476 -8.521 1.00 91.38 88 ILE A CA 1
ATOM 6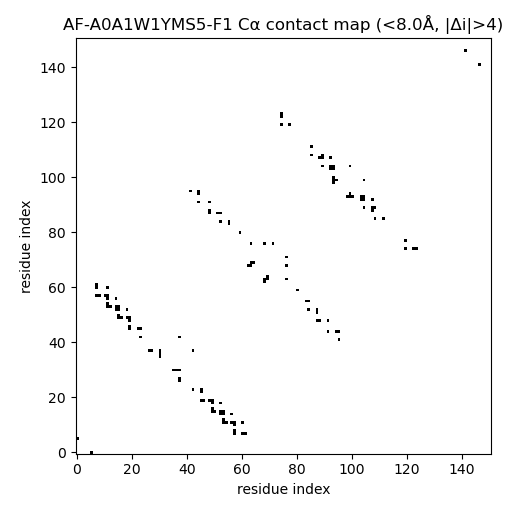81 C C . ILE A 1 88 ? 0.490 -1.901 -8.552 1.00 91.38 88 ILE A C 1
ATOM 683 O O . ILE A 1 88 ? 1.202 -1.513 -9.471 1.00 91.38 88 ILE A O 1
ATOM 687 N N . ALA A 1 89 ? 0.924 -2.761 -7.626 1.00 88.69 89 ALA A N 1
ATOM 688 C CA . ALA A 1 89 ? 2.305 -3.235 -7.569 1.00 88.69 89 ALA A CA 1
ATOM 689 C C . ALA A 1 89 ? 2.732 -3.980 -8.850 1.00 88.69 89 ALA A C 1
ATOM 691 O O . ALA A 1 89 ? 3.800 -3.713 -9.396 1.00 88.69 89 ALA A O 1
ATOM 692 N N . LEU A 1 90 ? 1.892 -4.883 -9.366 1.00 90.94 90 LEU A N 1
ATOM 693 C CA . LEU A 1 90 ? 2.186 -5.646 -10.584 1.00 90.94 90 LEU A CA 1
ATOM 694 C C . LEU A 1 90 ? 2.261 -4.749 -11.825 1.00 90.94 90 LEU A C 1
ATOM 696 O O . LEU A 1 90 ? 3.153 -4.926 -12.653 1.00 90.94 90 LEU A O 1
ATOM 700 N N . VAL A 1 91 ? 1.357 -3.772 -11.947 1.00 90.00 91 VAL A N 1
ATOM 701 C CA . VAL A 1 91 ? 1.390 -2.788 -13.038 1.00 90.00 91 VAL A CA 1
ATOM 702 C C . VAL A 1 91 ? 2.657 -1.941 -12.949 1.00 90.00 91 VAL A C 1
ATOM 704 O O . VAL A 1 91 ? 3.334 -1.769 -13.960 1.00 90.00 91 VAL A O 1
ATOM 707 N N . THR A 1 92 ? 3.020 -1.466 -11.756 1.00 86.50 92 THR A N 1
ATOM 708 C CA . THR A 1 92 ? 4.250 -0.694 -11.543 1.00 86.50 92 THR A CA 1
ATOM 709 C C . THR A 1 92 ? 5.482 -1.489 -11.969 1.00 86.50 92 THR A C 1
ATOM 711 O O . THR A 1 92 ? 6.275 -0.996 -12.769 1.00 86.50 92 THR A O 1
ATOM 714 N N . VAL A 1 93 ? 5.612 -2.738 -11.512 1.00 85.56 93 VAL A N 1
ATOM 715 C CA . VAL A 1 93 ? 6.720 -3.628 -11.896 1.00 85.56 93 VAL A CA 1
ATOM 716 C C . VAL A 1 93 ? 6.742 -3.839 -13.410 1.00 85.56 93 VAL A C 1
ATOM 718 O O . VAL A 1 93 ? 7.782 -3.653 -14.037 1.00 85.56 93 VAL A O 1
ATOM 721 N N . SER A 1 94 ? 5.597 -4.141 -14.025 1.00 87.50 94 SER A N 1
ATOM 722 C CA . SER A 1 94 ? 5.514 -4.322 -15.477 1.00 87.50 94 SER A CA 1
ATOM 723 C C . SER A 1 94 ? 5.975 -3.084 -16.251 1.00 87.50 94 SER A C 1
ATOM 725 O O . SER A 1 94 ? 6.643 -3.223 -17.272 1.00 87.50 94 SER A O 1
ATOM 727 N N . LEU A 1 95 ? 5.619 -1.880 -15.798 1.00 86.31 95 LEU A N 1
ATOM 728 C CA . LEU A 1 95 ? 6.025 -0.635 -16.453 1.00 86.31 95 LEU A CA 1
ATOM 729 C C . LEU A 1 95 ? 7.510 -0.331 -16.238 1.00 86.31 95 LEU A C 1
ATOM 731 O O . LEU A 1 95 ? 8.167 0.168 -17.148 1.00 86.31 95 LEU A O 1
ATOM 735 N N . MET A 1 96 ? 8.050 -0.655 -15.063 1.00 80.75 96 MET A N 1
ATOM 736 C CA . MET A 1 96 ? 9.456 -0.418 -14.726 1.00 80.75 96 MET A CA 1
ATOM 737 C C . MET A 1 96 ? 10.420 -1.296 -15.518 1.00 80.75 96 MET A C 1
ATOM 739 O O . MET A 1 96 ? 11.473 -0.813 -15.927 1.00 80.75 96 MET A O 1
ATOM 743 N N . PHE A 1 97 ? 10.052 -2.552 -15.770 1.00 81.44 97 PHE A N 1
ATOM 744 C CA . PHE A 1 97 ? 10.868 -3.492 -16.543 1.00 81.44 97 PHE A CA 1
ATOM 745 C C . PHE A 1 97 ? 10.530 -3.504 -18.044 1.00 81.44 97 PHE A C 1
ATOM 747 O O . PHE A 1 97 ? 11.028 -4.347 -18.784 1.00 81.44 97 PHE A O 1
ATOM 754 N N . GLY A 1 98 ? 9.708 -2.559 -18.518 1.00 80.38 98 GLY A N 1
ATOM 755 C CA . GLY A 1 98 ? 9.412 -2.392 -19.945 1.00 80.38 98 GLY A CA 1
ATOM 756 C C . GLY A 1 98 ? 8.484 -3.456 -20.544 1.00 80.38 98 GLY A C 1
ATOM 757 O O . GLY A 1 98 ? 8.406 -3.577 -21.765 1.00 80.38 98 GLY A O 1
ATOM 758 N N . GLY A 1 99 ? 7.765 -4.216 -19.717 1.00 80.81 99 GLY A N 1
ATOM 759 C CA . GLY A 1 99 ? 6.808 -5.220 -20.167 1.00 80.81 99 GLY A CA 1
ATOM 760 C C . GLY A 1 99 ? 6.404 -6.219 -19.077 1.00 80.81 99 GLY A C 1
ATOM 761 O O . GLY A 1 99 ? 7.036 -6.288 -18.021 1.00 80.81 99 GLY A O 1
ATOM 762 N N . PRO A 1 100 ? 5.328 -6.993 -19.302 1.00 84.88 100 PRO A N 1
ATOM 763 C CA . PRO A 1 100 ? 4.868 -8.007 -18.363 1.00 84.88 100 PRO A CA 1
ATOM 764 C C . PRO A 1 100 ? 5.709 -9.281 -18.506 1.00 84.88 100 PRO A C 1
ATOM 766 O O . PRO A 1 100 ? 5.284 -10.251 -19.132 1.00 84.88 100 PRO A O 1
ATOM 769 N N . ASP A 1 101 ? 6.912 -9.283 -17.935 1.00 88.69 101 ASP A N 1
ATOM 770 C CA . ASP A 1 101 ? 7.697 -10.510 -17.803 1.00 88.69 101 ASP A CA 1
ATOM 771 C C . ASP A 1 101 ? 7.061 -11.417 -16.728 1.00 88.69 101 ASP A C 1
ATOM 773 O O . ASP A 1 101 ? 6.941 -11.005 -15.565 1.00 88.69 101 ASP A O 1
ATOM 777 N N . PRO A 1 102 ? 6.650 -12.653 -17.067 1.00 87.75 102 PRO A N 1
ATOM 778 C CA . PRO A 1 102 ? 5.991 -13.546 -16.118 1.00 87.75 102 PRO A CA 1
ATOM 779 C C . PRO A 1 102 ? 6.830 -13.854 -14.871 1.00 87.75 102 PRO A C 1
ATOM 781 O O . PRO A 1 102 ? 6.268 -14.006 -13.787 1.00 87.75 102 PRO A O 1
ATOM 784 N N . GLY A 1 103 ? 8.157 -13.935 -14.999 1.00 89.44 103 GLY A N 1
ATOM 785 C CA . GLY A 1 103 ? 9.068 -14.221 -13.893 1.00 89.44 103 GLY A CA 1
ATOM 786 C C . GLY A 1 103 ? 9.114 -13.079 -12.881 1.00 89.44 103 GLY A C 1
ATOM 787 O O . GLY A 1 103 ? 8.928 -13.311 -11.684 1.00 89.44 103 GLY A O 1
ATOM 788 N N . TYR A 1 104 ? 9.277 -11.839 -13.352 1.00 85.31 104 TYR A N 1
ATOM 789 C CA . TYR A 1 104 ? 9.267 -10.664 -12.473 1.00 85.31 104 TYR A CA 1
ATOM 790 C C . TYR A 1 104 ? 7.900 -10.437 -11.823 1.00 85.31 104 TYR A C 1
ATOM 792 O O . TYR A 1 104 ? 7.834 -10.106 -10.639 1.00 85.31 104 TYR A O 1
ATOM 800 N N . LEU A 1 105 ? 6.805 -10.673 -12.552 1.00 88.75 105 LEU A N 1
ATOM 801 C CA . LEU A 1 105 ? 5.450 -10.554 -12.008 1.00 88.75 105 LEU A CA 1
ATOM 802 C C . LEU A 1 105 ? 5.157 -11.609 -10.933 1.00 88.75 105 LEU A C 1
ATOM 804 O O . LEU A 1 105 ? 4.573 -11.279 -9.899 1.00 88.75 105 LEU A O 1
ATOM 808 N N . LEU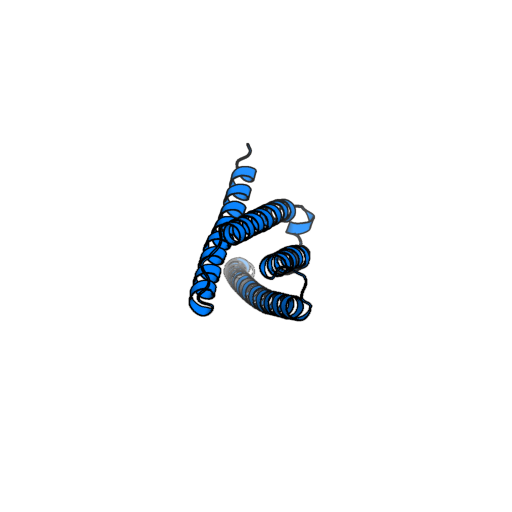 A 1 106 ? 5.586 -12.859 -11.137 1.00 90.81 106 LEU A N 1
ATOM 809 C CA . LEU A 1 106 ? 5.453 -13.916 -10.130 1.00 90.81 106 LEU A CA 1
ATOM 810 C C . LEU A 1 106 ? 6.275 -13.607 -8.877 1.00 90.81 106 LEU A C 1
ATOM 812 O O . LEU A 1 106 ? 5.772 -13.762 -7.764 1.00 90.81 106 LEU A O 1
ATOM 816 N N . LEU A 1 107 ? 7.512 -13.133 -9.046 1.00 89.44 107 LEU A N 1
ATOM 817 C CA . LEU A 1 107 ? 8.380 -12.762 -7.930 1.00 89.44 107 LEU A CA 1
ATOM 818 C C . LEU A 1 107 ? 7.804 -11.576 -7.144 1.00 89.44 107 LEU A C 1
ATOM 820 O O . LEU A 1 107 ? 7.694 -11.648 -5.920 1.00 89.44 107 LEU A O 1
ATOM 824 N N . ALA A 1 108 ? 7.355 -10.525 -7.833 1.00 87.06 108 ALA A N 1
ATOM 825 C CA . ALA A 1 108 ? 6.709 -9.373 -7.210 1.00 87.06 108 ALA A CA 1
ATOM 826 C C . ALA A 1 108 ? 5.414 -9.761 -6.479 1.00 87.06 108 ALA A C 1
ATOM 828 O O . ALA A 1 108 ? 5.206 -9.361 -5.332 1.00 87.06 108 ALA A O 1
ATOM 829 N N . GLY A 1 109 ? 4.569 -10.589 -7.100 1.00 90.50 109 GLY A N 1
ATOM 830 C CA . GLY A 1 109 ? 3.351 -11.105 -6.478 1.00 90.50 109 GLY A CA 1
ATOM 831 C C . GLY A 1 109 ? 3.639 -11.959 -5.242 1.00 90.50 109 GLY A C 1
ATOM 832 O O . GLY A 1 109 ? 2.981 -11.798 -4.213 1.00 90.50 109 GLY A O 1
ATOM 833 N N . GLY A 1 110 ? 4.660 -12.817 -5.303 1.00 92.19 110 GLY A N 1
ATOM 834 C CA . GLY A 1 110 ? 5.109 -13.629 -4.172 1.00 92.19 110 GLY A CA 1
ATOM 835 C C . GLY A 1 110 ? 5.614 -12.782 -3.002 1.00 92.19 110 GLY A C 1
ATOM 836 O O . GLY A 1 110 ? 5.176 -12.982 -1.867 1.00 92.19 110 GLY A O 1
ATOM 837 N N . ILE A 1 111 ? 6.471 -11.792 -3.275 1.00 91.88 111 ILE A N 1
ATOM 838 C CA . ILE A 1 111 ? 6.977 -10.851 -2.263 1.00 91.88 111 ILE A CA 1
ATOM 839 C C . ILE A 1 111 ? 5.828 -10.054 -1.644 1.00 91.88 111 ILE A C 1
ATOM 841 O O . ILE A 1 111 ? 5.772 -9.915 -0.419 1.00 91.88 111 ILE A O 1
ATOM 845 N N . PHE A 1 112 ? 4.889 -9.569 -2.462 1.00 91.62 112 PHE A N 1
ATOM 846 C CA . PHE A 1 112 ? 3.715 -8.850 -1.981 1.00 91.62 112 PHE A CA 1
ATOM 847 C C . PHE A 1 112 ? 2.885 -9.717 -1.033 1.00 91.62 112 PHE A C 1
ATOM 849 O O . PHE A 1 112 ? 2.591 -9.289 0.080 1.00 91.62 112 PHE A O 1
ATOM 856 N N . LEU A 1 113 ? 2.533 -10.941 -1.439 1.00 92.62 113 LEU A N 1
ATOM 857 C CA . LEU A 1 113 ? 1.718 -11.844 -0.626 1.00 92.62 113 LEU A CA 1
ATOM 858 C C . LEU A 1 113 ? 2.421 -12.225 0.679 1.00 92.62 113 LEU A C 1
ATOM 860 O O . LEU A 1 113 ? 1.799 -12.171 1.739 1.00 92.62 113 LEU A O 1
ATOM 864 N N . GLY A 1 114 ? 3.714 -12.553 0.620 1.00 92.69 114 GLY A N 1
ATOM 865 C CA . GLY A 1 114 ? 4.509 -12.864 1.807 1.00 92.69 114 GLY A CA 1
ATOM 866 C C . GLY A 1 114 ? 4.542 -11.692 2.787 1.00 92.69 114 GLY A C 1
ATOM 867 O O . GLY A 1 114 ? 4.187 -11.841 3.957 1.00 92.69 114 GLY A O 1
ATOM 868 N N . THR A 1 115 ? 4.874 -10.500 2.290 1.00 90.00 115 THR A N 1
ATOM 869 C CA . THR A 1 115 ? 4.919 -9.269 3.094 1.00 90.00 115 THR A CA 1
ATOM 870 C C . THR A 1 115 ? 3.546 -8.932 3.671 1.00 90.00 115 THR A C 1
ATOM 872 O O . THR A 1 115 ? 3.426 -8.617 4.855 1.00 90.00 115 THR A O 1
ATOM 875 N N . PHE A 1 116 ? 2.490 -9.060 2.865 1.00 90.06 116 PHE A N 1
ATOM 876 C CA . PHE A 1 116 ? 1.113 -8.822 3.279 1.00 90.06 116 PHE A CA 1
ATOM 877 C C . PHE A 1 116 ? 0.697 -9.757 4.418 1.00 90.06 116 PHE A C 1
ATOM 879 O O . PHE A 1 116 ? 0.184 -9.276 5.427 1.00 90.06 116 PHE A O 1
ATOM 886 N N . LEU A 1 117 ? 0.948 -11.064 4.305 1.00 91.44 117 LEU A N 1
ATOM 887 C CA . LEU A 1 117 ? 0.599 -12.044 5.340 1.00 91.44 117 LEU A CA 1
ATOM 888 C C . LEU A 1 117 ? 1.351 -11.797 6.653 1.00 91.44 117 LEU A C 1
ATOM 890 O O . LEU A 1 117 ? 0.744 -11.857 7.727 1.00 91.44 117 LEU A O 1
ATOM 894 N N . VAL A 1 118 ? 2.643 -11.466 6.582 1.00 92.25 118 VAL A N 1
ATOM 895 C CA . VAL A 1 118 ? 3.442 -11.115 7.766 1.00 92.25 118 VAL A CA 1
ATOM 896 C C . VAL A 1 118 ? 2.865 -9.873 8.447 1.00 92.25 118 VAL A C 1
ATOM 898 O O . VAL A 1 118 ? 2.583 -9.906 9.645 1.00 92.25 118 VAL A O 1
ATOM 901 N N . LEU A 1 119 ? 2.596 -8.805 7.691 1.00 88.44 119 LEU A N 1
ATOM 902 C CA . LEU A 1 119 ? 1.976 -7.585 8.219 1.00 88.44 119 LEU A CA 1
ATOM 903 C C . LEU A 1 119 ? 0.589 -7.842 8.816 1.00 88.44 119 LEU A C 1
ATOM 905 O O . LEU A 1 119 ? 0.290 -7.321 9.889 1.00 88.44 119 LEU A O 1
ATOM 909 N N . GLN A 1 120 ? -0.252 -8.660 8.173 1.00 88.50 120 GLN A N 1
ATOM 910 C CA . GLN A 1 120 ? -1.556 -9.031 8.731 1.00 88.50 120 GLN A CA 1
ATOM 911 C C . GLN A 1 120 ? -1.414 -9.778 10.056 1.00 88.50 120 GLN A C 1
ATOM 913 O O . GLN A 1 120 ? -2.168 -9.506 10.989 1.00 88.50 120 GLN A O 1
ATOM 918 N N . THR A 1 121 ? -0.434 -10.675 10.158 1.00 87.62 121 THR A N 1
ATOM 919 C CA . THR A 1 121 ? -0.160 -11.428 11.386 1.00 87.62 121 THR A CA 1
ATOM 920 C C . THR A 1 121 ? 0.277 -10.495 12.511 1.00 87.62 121 THR A C 1
ATOM 922 O O . THR A 1 121 ? -0.269 -10.561 13.609 1.00 87.62 121 THR A O 1
ATOM 925 N N . VAL A 1 122 ? 1.198 -9.568 12.235 1.00 88.38 122 VAL A N 1
ATOM 926 C CA . VAL A 1 122 ? 1.650 -8.571 13.217 1.00 88.38 122 VAL A CA 1
ATOM 927 C C . VAL A 1 122 ? 0.487 -7.691 13.679 1.00 88.38 122 VAL A C 1
ATOM 929 O O . VAL A 1 122 ? 0.278 -7.532 14.880 1.00 88.38 122 VAL A O 1
ATOM 932 N N . LEU A 1 123 ? -0.315 -7.163 12.749 1.00 84.69 123 LEU A N 1
ATOM 933 C CA . LEU A 1 123 ? -1.482 -6.338 13.080 1.00 84.69 123 LEU A CA 1
ATOM 934 C C . LEU A 1 123 ? -2.523 -7.109 13.898 1.00 84.69 123 LEU A C 1
ATOM 936 O O . LEU A 1 123 ? -3.123 -6.549 14.814 1.00 84.69 123 LEU A O 1
ATOM 940 N N . TYR A 1 124 ? -2.729 -8.387 13.585 1.00 85.50 124 TYR A N 1
ATOM 941 C CA . TYR A 1 124 ? -3.609 -9.255 14.354 1.00 85.50 124 TYR A CA 1
ATOM 942 C C . TYR A 1 124 ? -3.100 -9.446 15.788 1.00 85.50 124 TYR A C 1
ATOM 944 O O . TYR A 1 124 ? -3.873 -9.283 16.727 1.00 85.50 124 TYR A O 1
ATOM 952 N N . LEU A 1 125 ? -1.806 -9.732 15.971 1.00 86.44 125 LEU A N 1
ATOM 953 C CA . LEU A 1 125 ? -1.205 -9.903 17.297 1.00 86.44 125 LEU A CA 1
ATOM 954 C C . LEU A 1 125 ? -1.271 -8.621 18.135 1.00 86.44 125 LEU A C 1
ATOM 956 O O . LEU A 1 125 ? -1.583 -8.691 19.322 1.00 86.44 125 LEU A O 1
ATOM 960 N N . LEU A 1 126 ? -1.035 -7.458 17.522 1.00 85.00 126 LEU A N 1
ATOM 961 C CA . LEU A 1 126 ? -1.185 -6.161 18.188 1.00 85.00 126 LEU A CA 1
ATOM 962 C C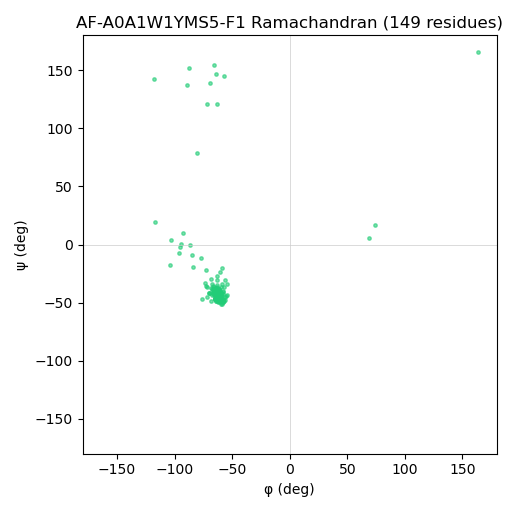 . LEU A 1 126 ? -2.637 -5.925 18.625 1.00 85.00 126 LEU A C 1
ATOM 964 O O . LEU A 1 126 ? -2.888 -5.647 19.791 1.00 85.00 126 LEU A O 1
ATOM 968 N N . SER A 1 127 ? -3.601 -6.137 17.725 1.00 82.25 127 SER A N 1
ATOM 969 C CA . SER A 1 127 ? -5.024 -5.987 18.053 1.00 82.25 127 SER A CA 1
ATOM 970 C C . SER A 1 127 ? -5.487 -6.974 19.127 1.00 82.25 127 SER A C 1
ATOM 972 O O . SER A 1 127 ? -6.352 -6.637 19.936 1.00 82.25 127 SER A O 1
ATOM 974 N N . LYS A 1 128 ? -4.939 -8.195 19.131 1.00 82.88 128 LYS A N 1
ATOM 975 C CA . LYS A 1 128 ? -5.223 -9.193 20.161 1.00 82.88 128 LYS A CA 1
ATOM 976 C C . LYS A 1 128 ? -4.709 -8.723 21.520 1.00 82.88 128 LYS A C 1
ATOM 978 O O . LYS A 1 128 ? -5.471 -8.750 22.475 1.00 82.88 128 LYS A O 1
ATOM 983 N N . LYS A 1 129 ? -3.471 -8.224 21.586 1.00 84.00 129 LYS A N 1
ATOM 984 C CA . LYS A 1 129 ? -2.882 -7.686 22.819 1.00 84.00 129 LYS A CA 1
ATOM 985 C C . LYS A 1 129 ? -3.739 -6.571 23.427 1.00 84.00 129 LYS A C 1
ATOM 987 O O . LYS A 1 129 ? -3.996 -6.605 24.625 1.00 84.00 129 LYS A O 1
ATOM 992 N N . ASP A 1 130 ? -4.210 -5.632 22.609 1.00 81.25 130 ASP A N 1
ATOM 993 C CA . ASP A 1 130 ? -5.069 -4.535 23.080 1.00 81.25 130 ASP A CA 1
ATOM 994 C C . ASP A 1 130 ? -6.415 -5.058 23.617 1.00 81.25 130 ASP A C 1
ATOM 996 O O . ASP A 1 130 ? -6.937 -4.568 24.617 1.00 81.25 130 ASP A O 1
ATOM 1000 N N . THR A 1 131 ? -6.965 -6.094 22.975 1.00 81.31 131 THR A N 1
ATOM 1001 C CA . THR A 1 131 ? -8.222 -6.728 23.405 1.00 81.31 131 THR A CA 1
ATOM 1002 C C . THR A 1 131 ? -8.047 -7.499 24.714 1.00 81.31 131 THR A C 1
ATOM 1004 O O . THR A 1 131 ? -8.907 -7.418 25.588 1.00 81.31 131 THR A O 1
ATOM 1007 N N . ASP A 1 132 ? -6.937 -8.222 24.867 1.00 81.06 132 ASP A N 1
ATOM 1008 C CA . ASP A 1 132 ? -6.623 -8.981 26.079 1.00 81.06 132 ASP A CA 1
ATOM 1009 C C . ASP A 1 132 ? -6.467 -8.031 27.279 1.00 81.06 132 ASP A C 1
ATOM 1011 O O . ASP A 1 132 ? -7.090 -8.249 28.315 1.00 81.06 132 ASP A O 1
ATOM 1015 N N . GLN A 1 133 ? -5.766 -6.903 27.103 1.00 82.31 133 GLN A N 1
ATOM 1016 C CA . GLN A 1 133 ? -5.656 -5.861 28.134 1.00 82.31 133 GLN A CA 1
ATOM 1017 C C . GLN A 1 133 ? -7.015 -5.277 28.537 1.00 82.31 133 GLN A C 1
ATOM 1019 O O . GLN A 1 133 ? -7.273 -5.062 29.720 1.00 82.31 133 GLN A O 1
ATOM 1024 N N . MET A 1 134 ? -7.897 -5.028 27.567 1.00 83.31 134 MET A N 1
ATOM 1025 C CA . MET A 1 134 ? -9.235 -4.505 27.846 1.00 83.31 134 MET A CA 1
ATOM 1026 C C . MET A 1 134 ? -10.103 -5.525 28.595 1.00 83.31 134 MET A C 1
ATOM 1028 O O . MET A 1 134 ? -10.844 -5.152 29.500 1.00 83.31 134 MET A O 1
ATOM 1032 N N . ASN A 1 135 ? -9.997 -6.809 28.249 1.00 82.19 135 ASN A N 1
ATOM 1033 C CA . ASN A 1 135 ? -10.705 -7.882 28.947 1.00 82.19 135 ASN A CA 1
ATOM 1034 C C . ASN A 1 135 ? -10.200 -8.068 30.381 1.00 82.19 135 ASN A C 1
ATOM 1036 O O . ASN A 1 135 ? -11.008 -8.317 31.274 1.00 82.19 135 ASN A O 1
ATOM 1040 N N . ASP A 1 136 ? -8.893 -7.946 30.608 1.00 84.00 136 ASP A N 1
ATOM 1041 C CA . ASP A 1 136 ? -8.316 -8.024 31.949 1.00 84.00 136 ASP A CA 1
ATOM 1042 C C . ASP A 1 136 ? -8.778 -6.844 32.815 1.00 84.00 136 ASP A C 1
ATOM 1044 O O . ASP A 1 136 ? -9.247 -7.063 33.932 1.00 84.00 136 ASP A O 1
ATOM 1048 N N . ALA A 1 137 ? -8.796 -5.625 32.263 1.00 83.25 137 ALA A N 1
ATOM 1049 C CA . ALA A 1 137 ? -9.359 -4.454 32.939 1.00 83.25 137 ALA A CA 1
ATOM 1050 C C . ALA A 1 137 ? -10.859 -4.617 33.250 1.00 83.25 137 ALA A C 1
ATOM 1052 O O . ALA A 1 137 ? -11.320 -4.228 34.321 1.00 83.25 137 ALA A O 1
ATOM 1053 N N . LEU A 1 138 ? -11.633 -5.225 32.341 1.00 83.69 138 LEU A N 1
ATOM 1054 C CA . LEU A 1 138 ? -13.056 -5.489 32.565 1.00 83.69 138 LEU A CA 1
ATOM 1055 C C . LEU A 1 138 ? -13.275 -6.508 33.694 1.00 83.69 138 LEU A C 1
ATOM 1057 O O . LEU A 1 138 ? -14.194 -6.351 34.494 1.00 83.69 138 LEU A O 1
ATOM 1061 N N . LYS A 1 139 ? -12.438 -7.550 33.769 1.00 85.44 139 LYS A N 1
ATOM 1062 C CA . LYS A 1 139 ? -12.492 -8.548 34.848 1.00 85.44 139 LYS A CA 1
ATOM 1063 C C . LYS A 1 139 ? -12.130 -7.943 36.199 1.00 85.44 139 LYS A C 1
ATOM 1065 O O . LYS A 1 139 ? -12.764 -8.294 37.187 1.00 85.44 139 LYS A O 1
ATOM 1070 N N . GLU A 1 140 ? -11.132 -7.065 36.243 1.00 83.12 140 GLU A N 1
ATOM 1071 C CA . GLU A 1 140 ? -10.738 -6.355 37.463 1.00 83.12 140 GLU A CA 1
ATOM 1072 C C . GLU A 1 140 ? -11.855 -5.415 37.932 1.00 83.12 140 GLU A C 1
ATOM 1074 O O . GLU A 1 140 ? -12.294 -5.519 39.074 1.00 83.12 140 GLU A O 1
ATOM 1079 N N . PHE A 1 141 ? -12.434 -4.629 37.017 1.00 82.94 141 PHE A N 1
ATOM 1080 C CA . PHE A 1 141 ? -13.591 -3.777 37.305 1.00 82.94 141 PHE A CA 1
ATOM 1081 C C . PHE A 1 141 ? -14.797 -4.571 37.830 1.00 82.94 141 PHE A C 1
ATOM 1083 O O . PHE A 1 141 ? -15.395 -4.204 38.841 1.00 82.94 141 PHE A O 1
ATOM 1090 N N . LEU A 1 142 ? -15.144 -5.686 37.175 1.00 82.50 142 LEU A N 1
ATOM 1091 C CA . LEU A 1 142 ? -16.220 -6.568 37.632 1.00 82.50 142 LEU A CA 1
ATOM 1092 C C . LEU A 1 142 ? -15.899 -7.170 39.003 1.00 82.50 142 LEU A C 1
ATOM 1094 O O . LEU A 1 142 ? -16.775 -7.234 39.855 1.00 82.50 142 LEU A O 1
ATOM 1098 N N . LYS A 1 143 ? -14.657 -7.574 39.267 1.00 81.75 143 LYS A N 1
ATOM 1099 C CA . LYS A 1 143 ? -14.273 -8.104 40.579 1.00 81.75 143 LYS A CA 1
ATOM 1100 C C . LYS A 1 143 ? -14.420 -7.060 41.694 1.00 81.75 143 LYS A C 1
ATOM 1102 O O . LYS A 1 143 ? -14.827 -7.424 42.790 1.00 81.75 143 LYS A O 1
ATOM 1107 N N . GLU A 1 144 ? -14.123 -5.794 41.412 1.00 76.94 144 GLU A N 1
ATOM 1108 C CA . GLU A 1 144 ? -14.282 -4.691 42.368 1.00 76.94 144 GLU A CA 1
ATOM 1109 C C . GLU A 1 144 ? -15.746 -4.295 42.602 1.00 76.94 144 GLU A C 1
ATOM 1111 O O . GLU A 1 144 ? -16.085 -3.903 43.708 1.00 76.94 144 GLU A O 1
ATOM 1116 N N . HIS A 1 145 ? -16.616 -4.400 41.590 1.00 72.62 145 HIS A N 1
ATOM 1117 C CA . HIS A 1 145 ? -18.000 -3.898 41.672 1.00 72.62 145 HIS A CA 1
ATOM 1118 C C . HIS A 1 145 ? -19.068 -4.980 41.874 1.00 72.62 145 HIS A C 1
ATOM 1120 O O . HIS A 1 145 ? -20.179 -4.660 42.275 1.00 72.62 145 HIS A O 1
ATOM 1126 N N . THR A 1 146 ? -18.759 -6.251 41.605 1.00 60.44 146 THR A N 1
ATOM 1127 C CA . THR A 1 146 ? -19.677 -7.380 41.874 1.00 60.44 146 THR A CA 1
ATOM 1128 C C . THR A 1 146 ? -19.377 -8.055 43.218 1.00 60.44 146 THR A C 1
ATOM 1130 O O . THR A 1 146 ? -20.130 -8.919 43.644 1.00 60.44 146 THR A O 1
ATOM 1133 N N . GLY A 1 147 ? -18.281 -7.675 43.890 1.00 54.28 147 GLY A N 1
ATOM 1134 C CA . GLY A 1 147 ? -17.919 -8.169 45.225 1.00 54.28 147 GLY A CA 1
ATOM 1135 C C . GLY A 1 147 ? -18.717 -7.549 46.379 1.00 54.28 147 GLY A C 1
ATOM 1136 O O . GLY A 1 147 ? -18.651 -8.076 47.481 1.00 54.28 147 GLY A O 1
ATOM 1137 N N . ASP A 1 148 ? -19.482 -6.483 46.122 1.00 53.03 148 ASP A N 1
ATOM 1138 C CA . ASP A 1 148 ? -20.313 -5.782 47.117 1.00 53.03 148 ASP A CA 1
ATOM 1139 C C . ASP A 1 148 ? -21.783 -6.266 47.142 1.00 53.03 148 ASP A C 1
ATOM 1141 O O . ASP A 1 148 ? -22.582 -5.752 47.921 1.00 53.03 148 ASP A O 1
ATOM 1145 N N . GLU A 1 149 ? -22.172 -7.242 46.309 1.00 50.47 149 GLU A N 1
ATOM 1146 C CA . GLU A 1 149 ? -23.557 -7.760 46.251 1.00 50.47 149 GLU A CA 1
ATOM 1147 C C . GLU A 1 149 ? -23.758 -9.129 46.950 1.00 50.47 149 GLU A C 1
ATOM 1149 O O . GLU A 1 149 ? -24.865 -9.667 46.908 1.00 50.47 149 GLU A O 1
ATOM 1154 N N . GLU A 1 150 ? -22.737 -9.696 47.613 1.00 47.09 150 GLU A N 1
ATOM 1155 C CA . GLU A 1 150 ? -22.818 -11.005 48.307 1.00 47.09 150 GLU A CA 1
ATOM 1156 C C . GLU A 1 150 ? -22.605 -10.978 49.845 1.00 47.09 150 GLU A C 1
ATOM 1158 O O . GLU A 1 150 ? -22.393 -12.035 50.443 1.00 47.09 150 GLU A O 1
ATOM 1163 N N . GLU A 1 151 ? -22.746 -9.831 50.521 1.00 39.19 151 GLU A N 1
ATOM 1164 C CA . GLU A 1 151 ? -22.948 -9.773 51.993 1.00 39.19 151 GLU A CA 1
ATOM 1165 C C . GLU A 1 151 ? -24.359 -9.296 52.368 1.00 39.19 151 GLU A C 1
ATOM 1167 O O . GLU A 1 151 ? -24.919 -9.845 53.349 1.00 39.19 151 GLU A O 1
#

Nearest PDB structures (foldseek):
  7rkc-assembly1_B  TM=3.537E-01  e=4.882E+00  synthetic construct

Solvent-accessible surface area (backbone atoms only — not comparable to full-atom values): 8337 Å² total; per-residue (Å²): 132,58,72,66,57,54,52,44,51,52,53,16,47,51,52,17,50,51,48,35,54,50,43,52,52,53,50,52,54,49,25,68,73,72,72,47,80,87,50,75,67,59,56,51,48,40,48,53,49,19,49,52,53,17,52,52,44,35,54,46,59,57,49,54,70,33,81,71,40,69,79,47,62,70,64,65,55,50,61,69,50,42,62,60,55,49,50,52,52,49,52,51,52,22,63,74,71,76,43,84,50,68,67,62,46,50,50,52,51,50,52,48,51,53,53,48,53,53,51,48,50,52,54,50,53,54,55,47,54,57,49,51,54,52,51,52,52,50,52,52,51,47,57,69,66,59,63,76,78,80,124

pLDDT: mean 84.38, std 8.32, range [39.19, 92.94]

Sequence (151 aa):
MSDMLKKNIARASIVASVCFIAGIIFFSIGSLIDGNLITPQQNLLVLGESVAVGTLTFLRLLIDRSRWALSRPHVLKNFIFAPFYLVIALVTVSLMFGGPDPGYLLLAGGIFLGTFLVLQTVLYLLSKKDTDQMNDALKEFLKEHTGDEEE

Mean predicted aligned error: 7.95 Å